Protein AF-A0A518BE91-F1 (afdb_monomer_lite)

Radius of gyration: 22.66 Å; chains: 1; bounding box: 29×84×58 Å

Organism: NCBI:txid2528011

Foldseek 3Di:
DPPPVVVVVVVVVVVVVVVVVVLVVLVVCVVVVNQDDPDLPVLVCLCPQVVDDSSCSSQLVNQLVPDDPLLNVLQCCCRVVVHDPVVCVVVVSDDPVVSVVSNVSNNCSSRSPDPPDPDVVSPPPPPDDDPVVPVVPPPDDPDDDD

Structure (mmCIF, N/CA/C/O backbone):
data_AF-A0A518BE91-F1
#
_entry.id   AF-A0A518BE91-F1
#
loop_
_atom_site.group_PDB
_atom_site.id
_atom_site.type_symbol
_atom_site.label_atom_id
_atom_site.label_alt_id
_atom_site.label_comp_id
_atom_site.label_asym_id
_atom_site.label_entity_id
_atom_site.label_seq_id
_atom_site.pdbx_PDB_ins_code
_atom_site.Cartn_x
_atom_site.Cartn_y
_atom_site.Cartn_z
_atom_site.occupancy
_atom_site.B_iso_or_equiv
_atom_site.auth_seq_id
_atom_site.auth_comp_id
_atom_site.auth_asym_id
_atom_site.auth_atom_id
_atom_site.pdbx_PDB_model_num
ATOM 1 N N . MET A 1 1 ? 5.537 -37.401 8.851 1.00 49.72 1 MET A N 1
ATOM 2 C CA . MET A 1 1 ? 5.517 -35.927 8.801 1.00 49.72 1 MET A CA 1
ATOM 3 C C . MET A 1 1 ? 4.781 -35.541 7.534 1.00 49.72 1 MET A C 1
ATOM 5 O O . MET A 1 1 ? 5.011 -36.227 6.540 1.00 49.72 1 MET A O 1
ATOM 9 N N . PRO A 1 2 ? 3.851 -34.574 7.573 1.00 54.38 2 PRO A N 1
ATOM 10 C CA . PRO A 1 2 ? 3.267 -34.058 6.340 1.00 54.38 2 PRO A CA 1
ATOM 11 C C . PRO A 1 2 ? 4.399 -33.533 5.431 1.00 54.38 2 PRO A C 1
ATOM 13 O O . PRO A 1 2 ? 5.418 -33.084 5.964 1.00 54.38 2 PRO A O 1
ATOM 16 N N . PRO A 1 3 ? 4.283 -33.668 4.099 1.00 65.38 3 PRO A N 1
ATOM 17 C CA . PRO A 1 3 ? 5.283 -33.150 3.168 1.00 65.38 3 PRO A CA 1
ATOM 18 C C . PRO A 1 3 ? 5.553 -31.654 3.408 1.00 65.38 3 PRO A C 1
ATOM 20 O O . PRO A 1 3 ? 4.659 -30.916 3.816 1.00 65.38 3 PRO A O 1
ATOM 23 N N . GLU A 1 4 ? 6.784 -31.195 3.181 1.00 66.88 4 GLU A N 1
ATOM 24 C CA . GLU A 1 4 ? 7.178 -29.799 3.443 1.00 66.88 4 GLU A CA 1
ATOM 25 C C . GLU A 1 4 ? 6.305 -28.781 2.688 1.00 66.88 4 GLU A C 1
ATOM 27 O O . GLU A 1 4 ? 5.964 -27.747 3.257 1.00 66.88 4 GLU A O 1
ATOM 32 N N . GLU A 1 5 ? 5.841 -29.112 1.476 1.00 65.62 5 GLU A N 1
ATOM 33 C CA . GLU A 1 5 ? 4.875 -28.296 0.717 1.00 65.62 5 GLU A CA 1
ATOM 34 C C . GLU A 1 5 ? 3.565 -28.074 1.492 1.00 65.62 5 GLU A C 1
ATOM 36 O O . GLU A 1 5 ? 3.108 -26.944 1.617 1.00 65.62 5 GLU A O 1
ATOM 41 N N . THR A 1 6 ? 3.019 -29.108 2.143 1.00 80.62 6 THR A N 1
ATOM 42 C CA . THR A 1 6 ? 1.812 -28.956 2.980 1.00 80.62 6 THR A CA 1
ATOM 43 C C . THR A 1 6 ? 2.027 -28.111 4.234 1.00 80.62 6 THR A C 1
ATOM 45 O O . THR A 1 6 ? 1.058 -27.584 4.776 1.00 80.62 6 THR A O 1
ATOM 48 N N . LEU A 1 7 ? 3.264 -27.983 4.725 1.00 85.25 7 LEU A N 1
ATOM 49 C CA . LEU A 1 7 ? 3.569 -27.104 5.857 1.00 85.25 7 LEU A CA 1
ATOM 50 C C . LEU A 1 7 ? 3.708 -25.646 5.412 1.00 85.25 7 LEU A C 1
ATOM 52 O O . LEU A 1 7 ? 3.232 -24.764 6.123 1.00 85.25 7 LEU A O 1
ATOM 56 N N . ALA A 1 8 ? 4.323 -25.400 4.251 1.00 87.19 8 ALA A N 1
ATOM 57 C CA . ALA A 1 8 ? 4.431 -24.064 3.672 1.00 87.19 8 ALA A CA 1
ATOM 58 C C . ALA A 1 8 ? 3.047 -23.496 3.331 1.00 87.19 8 ALA A C 1
ATOM 60 O O . ALA A 1 8 ? 2.721 -22.394 3.769 1.00 87.19 8 ALA A O 1
ATOM 61 N N . ASP A 1 9 ? 2.205 -24.277 2.650 1.00 89.12 9 ASP A N 1
ATOM 62 C CA . ASP A 1 9 ? 0.844 -23.864 2.289 1.00 89.12 9 ASP A CA 1
ATOM 63 C C . ASP A 1 9 ? -0.003 -23.559 3.531 1.00 89.12 9 ASP A C 1
ATOM 65 O O . ASP A 1 9 ? -0.645 -22.512 3.615 1.00 89.12 9 ASP A O 1
ATOM 69 N N . TRP A 1 10 ? 0.051 -24.437 4.540 1.00 89.25 10 TRP A N 1
ATOM 70 C CA . TRP A 1 10 ? -0.638 -24.214 5.811 1.00 89.25 10 TRP A CA 1
ATOM 71 C C . TRP A 1 10 ? -0.152 -22.942 6.518 1.00 89.25 10 TRP A C 1
ATOM 73 O O . TRP A 1 10 ? -0.953 -22.208 7.096 1.00 89.25 10 TRP A O 1
ATOM 83 N N . PHE A 1 11 ? 1.155 -22.676 6.493 1.00 90.44 11 PHE A N 1
ATOM 84 C CA . PHE A 1 11 ? 1.736 -21.499 7.130 1.00 90.44 11 PHE A CA 1
ATOM 85 C C . PHE A 1 11 ? 1.327 -20.202 6.420 1.00 90.44 11 PHE A C 1
ATOM 87 O O . PHE A 1 11 ? 0.945 -19.243 7.090 1.00 90.44 11 PHE A O 1
ATOM 94 N N . HIS A 1 12 ? 1.342 -20.186 5.084 1.00 90.00 12 HIS A N 1
ATOM 95 C CA . HIS A 1 12 ? 0.862 -19.053 4.291 1.00 90.00 12 HIS A CA 1
ATOM 96 C C . HIS A 1 12 ? -0.618 -18.761 4.552 1.00 90.00 12 HIS A C 1
ATOM 98 O O . HIS A 1 12 ? -0.970 -17.615 4.814 1.00 90.00 12 HIS A O 1
ATOM 104 N N . GLU A 1 13 ? -1.459 -19.796 4.612 1.00 90.50 13 GLU A N 1
ATOM 105 C CA . GLU A 1 13 ? -2.881 -19.646 4.937 1.00 90.50 13 GLU A CA 1
ATOM 106 C C . GLU A 1 13 ? -3.092 -18.979 6.310 1.00 90.50 13 GLU A C 1
ATOM 108 O O . GLU A 1 13 ? -3.927 -18.086 6.452 1.00 90.50 13 GLU A O 1
ATOM 113 N N . ARG A 1 14 ? -2.303 -19.353 7.330 1.00 91.88 14 ARG A N 1
ATOM 114 C CA . ARG A 1 14 ? -2.391 -18.728 8.664 1.00 91.88 14 ARG A CA 1
ATOM 115 C C . ARG A 1 14 ? -1.932 -17.269 8.667 1.00 91.88 14 ARG A C 1
ATOM 117 O O . ARG A 1 14 ? -2.479 -16.473 9.429 1.00 91.88 14 ARG A O 1
ATOM 124 N N . ILE A 1 15 ? -0.941 -16.911 7.847 1.00 90.19 15 ILE A N 1
ATOM 125 C CA . ILE A 1 15 ? -0.513 -15.513 7.680 1.00 90.19 15 ILE A CA 1
ATOM 126 C C . ILE A 1 15 ? -1.625 -14.695 7.028 1.00 90.19 15 ILE A C 1
ATOM 128 O O . ILE A 1 15 ? -1.908 -13.588 7.489 1.00 90.19 15 ILE A O 1
ATOM 132 N N . ASP A 1 16 ? -2.261 -15.232 5.991 1.00 88.31 16 ASP A N 1
ATOM 133 C CA . ASP A 1 16 ? -3.334 -14.546 5.275 1.00 88.31 16 ASP A CA 1
ATOM 134 C C . ASP A 1 16 ? -4.546 -14.312 6.185 1.00 88.31 16 ASP A C 1
ATOM 136 O O . ASP A 1 16 ? -5.083 -13.203 6.223 1.00 88.31 16 ASP A O 1
ATOM 140 N N . GLU A 1 17 ? -4.929 -15.310 6.989 1.00 90.00 17 GLU A N 1
ATOM 141 C CA . GLU A 1 17 ? -5.983 -15.168 8.002 1.00 90.00 17 GLU A CA 1
ATOM 142 C C . GLU A 1 17 ? -5.644 -14.100 9.045 1.00 90.00 17 GLU A C 1
ATOM 144 O O . GLU A 1 17 ? -6.436 -13.186 9.276 1.00 90.00 17 GLU A O 1
ATOM 149 N N . ALA A 1 18 ? -4.450 -14.169 9.643 1.00 89.00 18 ALA A N 1
ATOM 150 C CA . ALA A 1 18 ? -4.020 -13.197 10.645 1.00 89.00 18 ALA A CA 1
ATOM 151 C C . ALA A 1 18 ? -3.964 -11.771 10.069 1.00 89.00 18 ALA A C 1
ATOM 153 O O . ALA A 1 18 ? -4.352 -10.809 10.733 1.00 89.00 18 ALA A O 1
ATOM 154 N N . THR A 1 19 ? -3.519 -11.637 8.818 1.00 87.62 19 THR A N 1
ATOM 155 C CA . THR A 1 19 ? -3.495 -10.362 8.093 1.00 87.62 19 THR A CA 1
ATOM 156 C C . THR A 1 19 ? -4.912 -9.839 7.875 1.00 87.62 19 THR A C 1
ATOM 158 O O . THR A 1 19 ? -5.189 -8.674 8.158 1.00 87.62 19 THR A O 1
ATOM 161 N N . GLY A 1 20 ? -5.831 -10.699 7.428 1.00 88.38 20 GLY A N 1
ATOM 162 C CA . GLY A 1 20 ? -7.241 -10.359 7.245 1.00 88.38 20 GLY A CA 1
ATOM 163 C C . GLY A 1 20 ? -7.897 -9.844 8.527 1.00 88.38 20 GLY A C 1
ATOM 164 O O . GLY A 1 20 ? -8.573 -8.813 8.501 1.00 88.38 20 GLY A O 1
ATOM 165 N N . ASP A 1 21 ? -7.640 -10.507 9.655 1.00 89.81 21 ASP A N 1
ATOM 166 C CA . ASP A 1 21 ? -8.159 -10.109 10.965 1.00 89.81 21 ASP A CA 1
ATOM 167 C C . ASP A 1 21 ? -7.657 -8.726 11.401 1.00 89.81 21 ASP A C 1
ATOM 169 O O . ASP A 1 21 ? -8.435 -7.919 11.919 1.00 89.81 21 ASP A O 1
ATOM 173 N N . VAL A 1 22 ? -6.371 -8.430 11.188 1.00 87.44 22 VAL A N 1
ATOM 174 C CA . VAL A 1 22 ? -5.787 -7.113 11.497 1.00 87.44 22 VAL A CA 1
ATOM 175 C C . VAL A 1 22 ? -6.416 -6.028 10.625 1.00 87.44 22 VAL A C 1
ATOM 177 O O . VAL A 1 22 ? -6.891 -5.021 11.148 1.00 87.44 22 VAL A O 1
ATOM 180 N N . LEU A 1 23 ? -6.516 -6.259 9.313 1.00 88.12 23 LEU A N 1
ATOM 181 C CA . LEU A 1 23 ? -7.116 -5.297 8.385 1.00 88.12 23 LEU A CA 1
ATOM 182 C C . LEU A 1 23 ? -8.589 -5.013 8.711 1.00 88.12 23 LEU A C 1
ATOM 184 O O . LEU A 1 23 ? -9.050 -3.875 8.589 1.00 88.12 23 LEU A O 1
ATOM 188 N N . LEU A 1 24 ? -9.339 -6.031 9.144 1.00 89.50 24 LEU A N 1
ATOM 189 C CA . LEU A 1 24 ? -10.731 -5.865 9.551 1.00 89.50 24 LEU A CA 1
ATOM 190 C C . LEU A 1 24 ? -10.854 -5.020 10.826 1.00 89.50 24 LEU A C 1
ATOM 192 O O . LEU A 1 24 ? -11.735 -4.157 10.893 1.00 89.50 24 LEU A O 1
ATOM 196 N N . LYS A 1 25 ? -9.973 -5.248 11.809 1.00 88.25 25 LYS A N 1
ATOM 197 C CA . LYS A 1 25 ? -9.913 -4.466 13.051 1.00 88.25 25 LYS A CA 1
ATOM 198 C C . LYS A 1 25 ? -9.569 -3.006 12.778 1.00 88.25 25 LYS A C 1
ATOM 200 O O . LYS A 1 25 ? -10.294 -2.139 13.254 1.00 88.25 25 LYS A O 1
ATOM 205 N N . ASP A 1 26 ? -8.560 -2.732 11.954 1.00 87.31 26 ASP A N 1
ATOM 206 C CA . ASP A 1 26 ? -8.191 -1.364 11.565 1.00 87.31 26 ASP A CA 1
ATOM 207 C C . ASP A 1 26 ? -9.356 -0.653 10.856 1.00 87.31 26 ASP A C 1
ATOM 209 O O . ASP A 1 26 ? -9.722 0.479 11.185 1.00 87.31 26 ASP A O 1
ATOM 213 N N . ALA A 1 27 ? -10.013 -1.337 9.914 1.00 87.62 27 ALA A N 1
ATOM 214 C CA . ALA A 1 27 ? -11.173 -0.786 9.220 1.00 87.62 27 ALA A CA 1
ATOM 215 C C . ALA A 1 27 ? -12.353 -0.513 10.170 1.00 87.62 27 ALA A C 1
ATOM 217 O O . ALA A 1 27 ? -13.125 0.421 9.945 1.00 87.62 27 ALA A O 1
ATOM 218 N N . GLN A 1 28 ? -12.527 -1.329 11.213 1.00 88.50 28 GLN A N 1
ATOM 219 C CA . GLN A 1 28 ? -13.530 -1.097 12.248 1.00 88.50 28 GLN A CA 1
ATOM 220 C C . GLN A 1 28 ? -13.156 0.088 13.143 1.00 88.50 28 GLN A C 1
ATOM 222 O O . GLN A 1 28 ? -13.992 0.972 13.317 1.00 88.50 28 GLN A O 1
ATOM 227 N N . ALA A 1 29 ? -11.914 0.152 13.624 1.00 83.94 29 ALA A N 1
ATOM 228 C CA . ALA A 1 29 ? -11.414 1.243 14.454 1.00 83.94 29 ALA A CA 1
ATOM 229 C C . ALA A 1 29 ? -11.587 2.602 13.761 1.00 83.94 29 ALA A C 1
ATOM 231 O O . ALA A 1 29 ? -12.116 3.546 14.351 1.00 83.94 29 ALA A O 1
ATOM 232 N N . LEU A 1 30 ? -11.261 2.673 12.465 1.00 85.06 30 LEU A N 1
ATOM 233 C CA . LEU A 1 30 ? -11.452 3.886 11.675 1.00 85.06 30 LEU A CA 1
ATOM 234 C C . LEU A 1 30 ? -12.936 4.284 11.560 1.00 85.06 30 LEU A C 1
ATOM 236 O O . LEU A 1 30 ? -13.263 5.468 11.632 1.00 85.06 30 LEU A O 1
ATOM 240 N N . ARG A 1 31 ? -13.854 3.317 11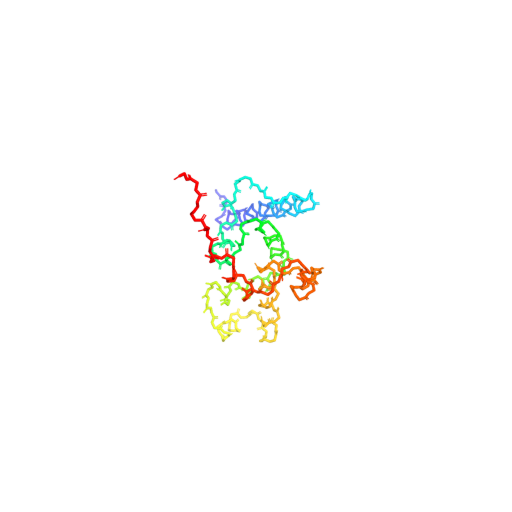.396 1.00 84.94 31 ARG A N 1
ATOM 241 C CA . ARG A 1 31 ? -15.308 3.585 11.359 1.00 84.94 31 ARG A CA 1
ATOM 242 C C . ARG A 1 31 ? -15.851 4.073 12.699 1.00 84.94 31 ARG A C 1
ATOM 244 O O . ARG A 1 31 ? -16.797 4.855 12.712 1.00 84.94 31 ARG A O 1
ATOM 251 N N . GLU A 1 32 ? -15.277 3.602 13.797 1.00 85.62 32 GLU A N 1
ATOM 252 C CA . GLU A 1 32 ? -15.633 4.005 15.161 1.00 85.62 32 GLU A CA 1
ATOM 253 C C . GLU A 1 32 ? -15.033 5.368 15.545 1.00 85.62 32 GLU A C 1
ATOM 255 O O . GLU A 1 32 ? -15.343 5.900 16.609 1.00 85.62 32 GLU A O 1
ATOM 260 N N . GLY A 1 33 ? -14.226 5.968 14.662 1.00 75.75 33 GLY A N 1
ATOM 261 C CA . GLY A 1 33 ? -13.592 7.262 14.897 1.00 75.75 33 GLY A CA 1
ATOM 262 C C . GLY A 1 33 ? -12.438 7.191 15.893 1.00 75.75 33 GLY A C 1
ATOM 263 O O . GLY A 1 33 ? -12.041 8.225 16.428 1.00 75.75 33 GLY A O 1
ATOM 264 N N . LEU A 1 34 ? -11.899 5.995 16.148 1.00 73.88 34 LEU A N 1
ATOM 265 C CA . LEU A 1 34 ? -10.661 5.847 16.901 1.00 73.88 34 LEU A CA 1
ATOM 266 C C . LEU A 1 34 ? -9.540 6.455 16.060 1.00 73.88 34 LEU A C 1
ATOM 268 O O . LEU A 1 34 ? -9.363 6.098 14.897 1.00 73.88 34 LEU A O 1
ATOM 272 N N . THR A 1 35 ? -8.837 7.437 16.617 1.00 58.97 35 THR A N 1
ATOM 273 C CA . THR A 1 35 ? -7.825 8.197 15.875 1.00 58.97 35 THR A CA 1
ATOM 274 C C . THR A 1 35 ? -6.441 7.566 15.969 1.00 58.97 35 THR A C 1
ATOM 276 O O . THR A 1 35 ? -5.632 7.781 15.077 1.00 58.97 35 THR A O 1
ATOM 279 N N . HIS A 1 36 ? -6.163 6.782 17.013 1.00 59.97 36 HIS A N 1
ATOM 280 C CA . HIS A 1 36 ? -4.909 6.054 17.197 1.00 59.97 36 HIS A CA 1
ATOM 281 C C . HIS A 1 36 ? -5.000 5.099 18.395 1.00 59.97 36 HIS A C 1
ATOM 283 O O . HIS A 1 36 ? -5.788 5.329 19.314 1.00 59.97 36 HIS A O 1
ATOM 289 N N . ASP A 1 37 ? -4.186 4.045 18.369 1.00 59.91 37 ASP A N 1
ATOM 290 C CA . ASP A 1 37 ? -3.850 3.254 19.556 1.00 59.91 37 ASP A CA 1
ATOM 291 C C . ASP A 1 37 ? -2.703 3.955 20.316 1.00 59.91 37 ASP A C 1
ATOM 293 O O . ASP A 1 37 ? -1.951 4.729 19.716 1.00 59.91 37 ASP A O 1
ATOM 297 N N . GLU A 1 38 ? -2.551 3.720 21.623 1.00 60.53 38 GLU A N 1
ATOM 298 C CA . GLU A 1 38 ? -1.448 4.321 22.406 1.00 60.53 38 GLU A CA 1
ATOM 299 C C . GLU A 1 38 ? -0.072 3.793 21.954 1.00 60.53 38 GLU A C 1
ATOM 301 O O . GLU A 1 38 ? 0.948 4.471 22.101 1.00 60.53 38 GLU A O 1
ATOM 306 N N . ASP A 1 39 ? -0.053 2.595 21.364 1.00 68.19 39 ASP A N 1
ATOM 307 C CA . ASP A 1 39 ? 1.108 2.002 20.711 1.00 68.19 39 ASP A CA 1
ATOM 308 C C . ASP A 1 39 ? 1.009 2.204 19.192 1.00 68.19 39 ASP A C 1
ATOM 310 O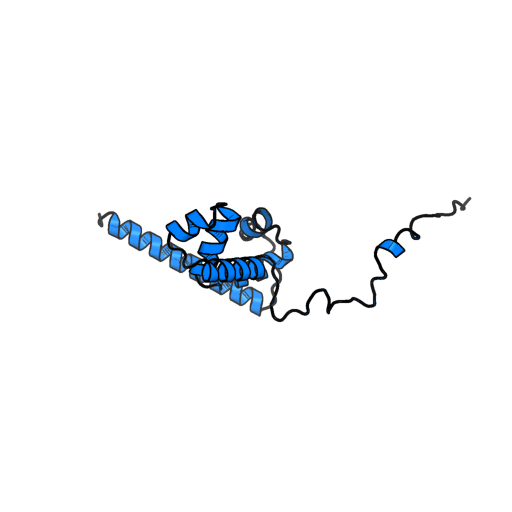 O . ASP A 1 39 ? 0.214 1.561 18.520 1.00 68.19 39 ASP A O 1
ATOM 314 N N . LEU A 1 40 ? 1.809 3.120 18.642 1.00 66.88 40 LEU A N 1
ATOM 315 C CA . LEU A 1 40 ? 1.860 3.418 17.202 1.00 66.88 40 LEU A CA 1
ATOM 316 C C . LEU A 1 40 ? 2.928 2.603 16.459 1.00 66.88 40 LEU A C 1
ATOM 318 O O . LEU A 1 40 ? 3.121 2.792 15.254 1.00 66.88 40 LEU A O 1
ATOM 322 N N . SER A 1 41 ? 3.643 1.715 17.157 1.00 74.12 41 SER A N 1
ATOM 323 C CA . SER A 1 41 ? 4.800 1.008 16.599 1.00 74.12 41 SER A CA 1
ATOM 324 C C . SER A 1 41 ? 4.444 0.104 15.417 1.00 74.12 41 SER A C 1
ATOM 326 O O . SER A 1 41 ? 5.273 -0.103 14.530 1.00 74.12 41 SER A O 1
ATOM 328 N N . HIS A 1 42 ? 3.204 -0.386 15.329 1.00 75.06 42 HIS A N 1
ATOM 329 C CA . HIS A 1 42 ? 2.750 -1.198 14.195 1.00 75.06 42 HIS A CA 1
ATOM 330 C C . HIS A 1 42 ? 2.562 -0.403 12.898 1.00 75.06 42 HIS A C 1
ATOM 332 O O . HIS A 1 42 ? 2.510 -1.011 11.828 1.00 75.06 42 HIS A O 1
ATOM 338 N N . TYR A 1 43 ? 2.539 0.932 12.950 1.00 75.44 43 TYR A N 1
ATOM 339 C CA . TYR A 1 43 ? 2.502 1.788 11.761 1.00 75.44 43 TYR A CA 1
ATOM 340 C C . TYR A 1 43 ? 3.866 2.358 11.352 1.00 75.44 43 TYR A C 1
ATOM 342 O O . TYR A 1 43 ? 3.952 3.140 10.399 1.00 75.44 43 TYR A O 1
ATOM 350 N N . ASP A 1 44 ? 4.945 1.947 12.025 1.00 80.56 44 ASP A N 1
ATOM 351 C CA . ASP A 1 44 ? 6.303 2.458 11.814 1.00 80.56 44 ASP A CA 1
ATOM 352 C C . ASP A 1 44 ? 6.733 2.456 10.348 1.00 80.56 44 ASP A C 1
ATOM 354 O O . ASP A 1 44 ? 7.467 3.347 9.919 1.00 80.56 44 ASP A O 1
ATOM 358 N N . PHE A 1 45 ? 6.282 1.468 9.573 1.00 80.38 45 PHE A N 1
ATOM 359 C CA . PHE A 1 45 ? 6.570 1.408 8.147 1.00 80.38 45 PHE A CA 1
ATOM 360 C C . PHE A 1 45 ? 6.100 2.677 7.425 1.00 80.38 45 PHE A C 1
ATOM 362 O O . PHE A 1 45 ? 6.905 3.324 6.765 1.00 80.38 45 PHE A O 1
ATOM 369 N N . PHE A 1 46 ? 4.838 3.085 7.580 1.00 76.56 46 PHE A N 1
ATOM 370 C CA . PHE A 1 46 ? 4.313 4.271 6.899 1.00 76.56 46 PHE A CA 1
ATOM 371 C C . PHE A 1 46 ? 4.889 5.567 7.467 1.00 76.56 46 PHE A C 1
ATOM 373 O O . PHE A 1 46 ? 5.205 6.484 6.708 1.00 76.56 46 PHE A O 1
ATOM 380 N N . VAL A 1 47 ? 5.101 5.628 8.781 1.00 76.94 47 VAL A N 1
ATOM 381 C CA . VAL A 1 47 ? 5.719 6.796 9.422 1.00 76.94 47 VAL A CA 1
ATOM 382 C C . VAL A 1 47 ? 7.141 7.010 8.898 1.00 76.94 47 VAL A C 1
ATOM 384 O O . VAL A 1 47 ? 7.508 8.123 8.531 1.00 76.94 47 VAL A O 1
ATOM 387 N N . LYS A 1 48 ? 7.945 5.945 8.804 1.00 80.25 48 LYS A N 1
ATOM 388 C CA . LYS A 1 48 ? 9.364 6.039 8.427 1.00 80.25 48 LYS A CA 1
ATOM 389 C C . LYS A 1 48 ? 9.587 6.047 6.918 1.00 80.25 48 LYS A C 1
ATOM 391 O O . LYS A 1 48 ? 10.435 6.793 6.444 1.00 80.25 48 LYS A O 1
ATOM 396 N N . ALA A 1 49 ? 8.866 5.214 6.169 1.00 77.50 49 ALA A N 1
ATOM 397 C CA . ALA A 1 49 ? 9.062 5.065 4.728 1.00 77.50 49 ALA A CA 1
ATOM 398 C C . ALA A 1 49 ? 8.261 6.090 3.917 1.00 77.50 49 ALA A C 1
ATOM 400 O O . ALA A 1 49 ? 8.700 6.502 2.846 1.00 77.50 49 ALA A O 1
ATOM 401 N N . CYS A 1 50 ? 7.099 6.512 4.420 1.00 75.88 50 CYS A N 1
ATOM 402 C CA . CYS A 1 50 ? 6.199 7.423 3.713 1.00 75.88 50 CYS A CA 1
ATOM 403 C C . CYS A 1 50 ? 6.054 8.787 4.402 1.00 75.88 50 CYS A C 1
ATOM 405 O O . CYS A 1 50 ? 5.284 9.614 3.923 1.00 75.88 50 CYS A O 1
ATOM 407 N N . PHE A 1 51 ? 6.797 9.039 5.489 1.00 76.75 51 PHE A N 1
ATOM 408 C CA . PHE A 1 51 ? 6.753 10.289 6.261 1.00 76.75 51 PHE A CA 1
ATOM 409 C C . PHE A 1 51 ? 5.337 10.663 6.723 1.00 76.75 51 PHE A C 1
ATOM 411 O O . PHE A 1 51 ? 4.979 11.839 6.804 1.00 76.75 51 PHE A O 1
ATOM 418 N N . VAL A 1 52 ? 4.518 9.650 7.011 1.00 78.50 52 VAL A N 1
ATOM 419 C CA . VAL A 1 52 ? 3.152 9.844 7.495 1.00 78.50 52 VAL A CA 1
ATOM 420 C C . VAL A 1 52 ? 3.199 10.364 8.926 1.00 78.50 52 VAL A C 1
ATOM 422 O O . VAL A 1 52 ? 3.892 9.816 9.781 1.00 78.50 52 VAL A O 1
ATOM 425 N N . VAL A 1 53 ? 2.442 11.430 9.181 1.00 77.88 53 VAL A N 1
ATOM 426 C CA . VAL A 1 53 ? 2.201 11.951 10.530 1.00 77.88 53 VAL A CA 1
ATOM 427 C C . VAL A 1 53 ? 1.563 10.828 11.363 1.00 77.88 53 VAL A C 1
ATOM 429 O O . VAL A 1 53 ? 0.537 10.304 10.919 1.00 77.88 53 VAL A O 1
ATOM 432 N N . PRO A 1 54 ? 2.142 10.419 12.510 1.00 75.50 54 PRO A N 1
ATOM 433 C CA . PRO A 1 54 ? 1.718 9.222 13.239 1.00 75.50 54 PRO A CA 1
ATOM 434 C C . PRO A 1 54 ? 0.208 9.143 13.505 1.00 75.50 54 PRO A C 1
ATOM 436 O O . PRO A 1 54 ? -0.391 8.082 13.339 1.00 75.50 54 PRO A O 1
ATOM 439 N N . GLU A 1 55 ? -0.424 10.278 13.787 1.00 74.81 55 GLU A N 1
ATOM 440 C CA . GLU A 1 55 ? -1.856 10.454 14.038 1.00 74.81 55 GLU A CA 1
ATOM 441 C C . GLU A 1 55 ? -2.747 10.103 12.831 1.00 74.81 55 GLU A C 1
ATOM 443 O O . GLU A 1 55 ? -3.920 9.779 12.992 1.00 74.81 55 GLU A O 1
ATOM 448 N N . ASN A 1 56 ? -2.202 10.130 11.613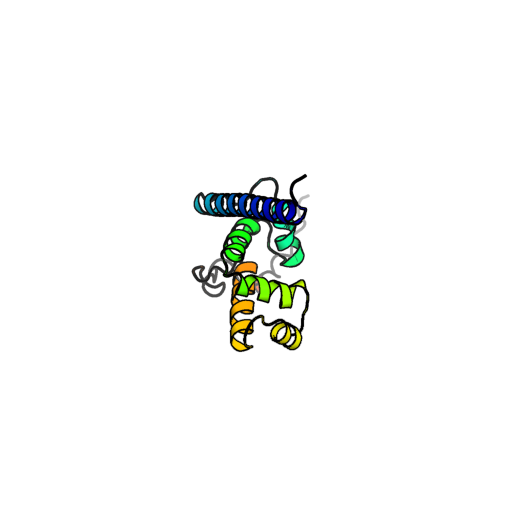 1.00 78.62 56 ASN A N 1
ATOM 449 C CA . ASN A 1 56 ? -2.905 9.749 10.385 1.00 78.62 56 ASN A CA 1
ATOM 450 C C . ASN A 1 56 ? -2.642 8.295 9.974 1.00 78.62 56 ASN A C 1
ATOM 452 O O . ASN A 1 56 ? -3.187 7.827 8.970 1.00 78.62 56 ASN A O 1
ATOM 456 N N . SER A 1 57 ? -1.809 7.567 10.718 1.00 80.69 57 SER A N 1
ATOM 457 C CA . SER A 1 57 ? -1.297 6.270 10.279 1.00 80.69 57 SER A CA 1
ATOM 458 C C . SER A 1 57 ? -2.374 5.206 10.133 1.00 80.69 57 SER A C 1
ATOM 460 O O . SER A 1 57 ? -2.328 4.440 9.172 1.00 80.69 57 SER A O 1
ATOM 462 N N . LEU A 1 58 ? -3.371 5.182 11.023 1.00 83.19 58 LEU A N 1
ATOM 463 C CA . LEU A 1 58 ? -4.512 4.272 10.903 1.00 83.19 58 LEU A CA 1
ATOM 464 C C . LEU A 1 58 ? -5.292 4.546 9.609 1.00 83.19 58 LEU A C 1
ATOM 466 O O . LEU A 1 58 ? -5.576 3.629 8.840 1.00 83.19 58 LEU A O 1
ATOM 470 N N . PHE A 1 59 ? -5.592 5.818 9.331 1.00 84.31 59 PHE A N 1
ATOM 471 C CA . PHE A 1 59 ? -6.304 6.210 8.117 1.00 84.31 59 PHE A CA 1
ATOM 472 C C . PHE A 1 59 ? -5.531 5.807 6.857 1.00 84.31 59 PHE A C 1
ATOM 474 O O . PHE A 1 59 ? -6.086 5.146 5.979 1.00 84.31 59 PHE A O 1
ATOM 481 N N . VAL A 1 60 ? -4.246 6.164 6.788 1.00 86.06 60 VAL A N 1
ATOM 482 C CA . VAL A 1 60 ? -3.377 5.833 5.651 1.00 86.06 60 VAL A CA 1
ATOM 483 C C . VAL A 1 60 ? -3.268 4.323 5.467 1.00 86.06 60 VAL A C 1
ATOM 485 O O . VAL A 1 60 ? -3.426 3.831 4.351 1.00 86.06 60 VAL A O 1
ATOM 488 N N . SER A 1 61 ? -3.074 3.575 6.553 1.00 86.50 61 SER A N 1
ATOM 489 C CA . SER A 1 61 ? -2.947 2.117 6.509 1.00 86.50 61 SER A CA 1
ATOM 490 C C . SER A 1 61 ? -4.217 1.457 5.983 1.00 86.50 61 SER A C 1
ATOM 492 O O . SER A 1 61 ? -4.133 0.588 5.116 1.00 86.50 61 SER A O 1
ATOM 494 N N . VAL A 1 62 ? -5.400 1.889 6.432 1.00 88.31 62 VAL A N 1
ATOM 495 C CA . VAL A 1 62 ? -6.680 1.361 5.931 1.00 88.31 62 VAL A CA 1
ATOM 496 C C . VAL A 1 62 ? -6.876 1.693 4.451 1.00 88.31 62 VAL A C 1
ATOM 498 O O . VAL A 1 62 ? -7.245 0.813 3.672 1.00 88.31 62 VAL A O 1
ATOM 501 N N . GLN A 1 63 ? -6.611 2.936 4.036 1.00 88.31 63 GLN A N 1
ATOM 502 C CA . GLN A 1 63 ? -6.761 3.343 2.634 1.00 88.31 63 GLN A CA 1
ATOM 503 C C . GLN A 1 63 ? -5.798 2.588 1.718 1.00 88.31 63 GLN A C 1
ATOM 505 O O . GLN A 1 63 ? -6.213 2.052 0.690 1.00 88.31 63 GLN A O 1
ATOM 510 N N . PHE A 1 64 ? -4.522 2.518 2.098 1.00 90.75 64 PHE A N 1
ATOM 511 C CA . PHE A 1 64 ? -3.491 1.872 1.301 1.00 90.75 64 PHE A CA 1
ATOM 512 C C . PHE A 1 64 ? -3.724 0.364 1.199 1.00 90.75 64 PHE A C 1
ATOM 514 O O . PHE A 1 64 ? -3.699 -0.183 0.098 1.00 90.75 64 PHE A O 1
ATOM 521 N N . ASN A 1 65 ? -4.016 -0.314 2.314 1.00 89.50 65 ASN A N 1
ATOM 522 C CA . ASN A 1 65 ? -4.285 -1.754 2.298 1.00 89.50 65 ASN A CA 1
ATOM 523 C C . ASN A 1 65 ? -5.598 -2.113 1.589 1.00 89.50 65 ASN A C 1
ATOM 525 O O . ASN A 1 65 ? -5.714 -3.214 1.052 1.00 89.50 65 ASN A O 1
ATOM 529 N N . GLY A 1 66 ? -6.555 -1.183 1.521 1.00 88.75 66 GLY A N 1
ATOM 530 C CA . GLY A 1 66 ? -7.775 -1.327 0.727 1.00 88.75 66 GLY A CA 1
ATOM 531 C C . GLY A 1 66 ? -7.567 -1.225 -0.791 1.00 88.75 66 GLY A C 1
ATOM 532 O O . GLY A 1 66 ? -8.504 -1.482 -1.552 1.00 88.75 66 GLY A O 1
ATOM 533 N N . LEU A 1 67 ? -6.372 -0.854 -1.265 1.00 91.25 67 LEU A N 1
ATOM 534 C CA . LEU A 1 67 ? -6.084 -0.782 -2.695 1.00 91.25 67 LEU A CA 1
ATOM 535 C C . LEU A 1 67 ? -5.974 -2.179 -3.338 1.00 91.25 67 LEU A C 1
ATOM 537 O O . LEU A 1 67 ? -5.482 -3.126 -2.710 1.00 91.25 67 LEU A O 1
ATOM 541 N N . PRO A 1 68 ? -6.335 -2.307 -4.634 1.00 92.38 68 PRO A N 1
ATOM 542 C CA . PRO A 1 68 ? -6.034 -3.502 -5.417 1.00 92.38 68 PRO A CA 1
ATOM 543 C C . PRO A 1 68 ? -4.558 -3.893 -5.300 1.00 92.38 68 PRO A C 1
ATOM 545 O O . PRO A 1 68 ? -3.689 -3.020 -5.245 1.00 92.38 68 PRO A O 1
ATOM 548 N N . LEU A 1 69 ? -4.275 -5.200 -5.289 1.00 91.88 69 LEU A N 1
ATOM 549 C CA . LEU A 1 69 ? -2.912 -5.727 -5.146 1.00 91.88 69 LEU A CA 1
ATOM 550 C C . LEU A 1 69 ? -1.947 -5.089 -6.155 1.00 91.88 69 LEU A C 1
ATOM 552 O O . LEU A 1 69 ? -0.908 -4.578 -5.757 1.00 91.88 69 LEU A O 1
ATOM 556 N N . GLU A 1 70 ? -2.358 -4.988 -7.419 1.00 92.31 70 GLU A N 1
ATOM 557 C CA . GLU A 1 70 ? -1.576 -4.361 -8.493 1.00 92.31 70 GLU A CA 1
ATOM 558 C C . GLU A 1 70 ? -1.178 -2.901 -8.196 1.00 92.31 70 GLU A C 1
ATOM 560 O O . GLU A 1 70 ? -0.101 -2.453 -8.597 1.00 92.31 70 GLU A O 1
ATOM 565 N N . CYS A 1 71 ? -2.010 -2.144 -7.470 1.00 93.62 71 CYS A N 1
ATOM 566 C CA . CYS A 1 71 ? -1.676 -0.783 -7.056 1.00 93.62 71 CYS A CA 1
ATOM 567 C C . CYS A 1 71 ? -0.589 -0.789 -5.979 1.00 93.62 71 CYS A C 1
ATOM 569 O O . CYS A 1 71 ? 0.369 -0.021 -6.069 1.00 93.62 71 CYS A O 1
ATOM 571 N N . ARG A 1 72 ? -0.724 -1.676 -4.985 1.00 93.44 72 ARG A N 1
ATOM 572 C CA . ARG A 1 72 ? 0.241 -1.819 -3.888 1.00 93.44 72 ARG A CA 1
ATOM 573 C C . ARG A 1 72 ? 1.589 -2.312 -4.408 1.00 93.44 72 ARG A C 1
ATOM 575 O O . ARG A 1 72 ? 2.606 -1.704 -4.103 1.00 93.44 72 ARG A O 1
ATOM 582 N N . GLU A 1 73 ? 1.600 -3.332 -5.261 1.00 94.69 73 GLU A N 1
ATOM 583 C CA . GLU A 1 73 ? 2.819 -3.859 -5.892 1.00 94.69 73 GLU A CA 1
ATOM 584 C C . GLU A 1 73 ? 3.531 -2.802 -6.738 1.00 94.69 73 GLU A C 1
ATOM 586 O O . GLU A 1 73 ? 4.747 -2.648 -6.639 1.00 94.69 73 GLU A O 1
ATOM 591 N N . THR A 1 74 ? 2.778 -2.016 -7.518 1.00 95.44 74 THR A N 1
ATOM 592 C CA . THR A 1 74 ? 3.348 -0.894 -8.280 1.00 95.44 74 THR A CA 1
ATOM 593 C C . THR A 1 74 ? 3.987 0.139 -7.351 1.00 95.44 74 THR A C 1
ATOM 595 O O . THR A 1 74 ? 5.088 0.616 -7.625 1.00 95.44 74 THR A O 1
ATOM 598 N N . PHE A 1 75 ? 3.318 0.481 -6.246 1.00 94.00 75 PHE A N 1
ATOM 599 C CA . PHE A 1 75 ? 3.847 1.425 -5.266 1.00 94.00 75 PHE A CA 1
ATOM 600 C C . PHE A 1 75 ? 5.152 0.921 -4.639 1.00 94.00 75 PHE A C 1
ATOM 602 O O . PHE A 1 75 ? 6.146 1.645 -4.638 1.00 94.00 75 PHE A O 1
ATOM 609 N N . PHE A 1 76 ? 5.172 -0.325 -4.157 1.00 93.44 76 PHE A N 1
ATOM 610 C CA . PHE A 1 76 ? 6.370 -0.920 -3.565 1.00 93.44 76 PHE A CA 1
ATOM 611 C C . PHE A 1 76 ? 7.522 -0.974 -4.566 1.00 93.44 76 PHE A C 1
ATOM 613 O O . PHE A 1 76 ? 8.613 -0.498 -4.259 1.00 93.44 76 PHE A O 1
ATOM 620 N N . ALA A 1 77 ? 7.272 -1.461 -5.782 1.00 94.88 77 ALA A N 1
ATOM 621 C CA . ALA A 1 77 ? 8.298 -1.569 -6.811 1.00 94.88 77 ALA A CA 1
ATOM 622 C C . ALA A 1 77 ? 8.942 -0.211 -7.138 1.00 94.88 77 ALA A C 1
ATOM 624 O O . ALA A 1 77 ? 10.164 -0.118 -7.226 1.00 94.88 77 ALA A O 1
ATOM 625 N N . LEU A 1 78 ? 8.142 0.846 -7.307 1.00 93.62 78 LEU A N 1
ATOM 626 C CA . LEU A 1 78 ? 8.647 2.142 -7.766 1.00 93.62 78 LEU A CA 1
ATOM 627 C C . LEU A 1 78 ? 9.198 3.020 -6.634 1.00 93.62 78 LEU A C 1
ATOM 629 O O . LEU A 1 78 ? 10.217 3.682 -6.823 1.00 93.62 78 LEU A O 1
ATOM 633 N N . PHE A 1 79 ? 8.544 3.048 -5.470 1.00 90.38 79 PHE A N 1
ATOM 634 C CA . PHE A 1 79 ? 8.859 4.018 -4.413 1.00 90.38 79 PHE A CA 1
ATOM 635 C C . PHE A 1 79 ? 9.651 3.439 -3.245 1.00 90.38 79 PHE A C 1
ATOM 637 O O . PHE A 1 79 ? 10.359 4.193 -2.583 1.00 90.38 79 PHE A O 1
ATOM 644 N N . ILE A 1 80 ? 9.559 2.130 -3.003 1.00 89.12 80 ILE A N 1
ATOM 645 C CA . ILE A 1 80 ? 10.252 1.469 -1.888 1.00 89.12 80 ILE A CA 1
ATOM 646 C C . ILE A 1 80 ? 11.475 0.704 -2.393 1.00 89.12 80 ILE A C 1
ATOM 648 O O . ILE A 1 80 ? 12.567 0.837 -1.853 1.00 89.12 80 ILE A O 1
ATOM 652 N N . GLU A 1 81 ? 11.311 -0.070 -3.463 1.00 91.69 81 GLU A N 1
ATOM 653 C CA . GLU A 1 81 ? 12.394 -0.846 -4.077 1.00 91.69 81 GLU A CA 1
ATOM 654 C C . GLU A 1 81 ? 13.198 -0.040 -5.106 1.00 91.69 81 GLU A C 1
ATOM 656 O O . GLU A 1 81 ? 14.208 -0.523 -5.613 1.00 91.69 81 GLU A O 1
ATOM 661 N N . HIS A 1 82 ? 12.760 1.186 -5.417 1.00 92.19 82 HIS A N 1
ATOM 662 C CA . HIS A 1 82 ? 13.400 2.100 -6.367 1.00 92.19 82 HIS A CA 1
ATOM 663 C C . HIS A 1 82 ? 13.638 1.501 -7.764 1.00 92.19 82 HIS A C 1
ATOM 665 O O . HIS A 1 82 ? 14.580 1.893 -8.460 1.00 92.19 82 HIS A O 1
ATOM 671 N N . ARG A 1 83 ? 12.783 0.567 -8.202 1.00 95.06 83 ARG A N 1
ATOM 672 C CA . ARG A 1 83 ? 12.849 0.025 -9.561 1.00 95.06 83 ARG A CA 1
ATOM 673 C C . ARG A 1 83 ? 12.534 1.115 -10.573 1.00 95.06 83 ARG A C 1
ATOM 675 O O . ARG A 1 83 ? 11.641 1.944 -10.391 1.00 95.06 83 ARG A O 1
ATOM 682 N N . THR A 1 84 ? 13.234 1.071 -11.695 1.00 94.69 84 THR A N 1
ATOM 683 C CA . THR A 1 84 ? 12.911 1.892 -12.859 1.00 94.69 84 THR A CA 1
ATOM 684 C C . THR A 1 84 ? 11.594 1.438 -13.494 1.00 94.69 84 THR A C 1
ATOM 686 O O . THR A 1 84 ? 11.172 0.287 -13.364 1.00 94.69 84 THR A O 1
ATOM 689 N N . ILE A 1 85 ? 10.960 2.325 -14.269 1.00 93.44 85 ILE A N 1
ATOM 690 C CA . ILE A 1 85 ? 9.756 1.979 -15.044 1.00 93.44 85 ILE A CA 1
ATOM 691 C C . ILE A 1 85 ? 10.034 0.784 -15.971 1.00 93.44 85 ILE A C 1
ATOM 693 O O . ILE A 1 85 ? 9.202 -0.109 -16.087 1.00 93.44 85 ILE A O 1
ATOM 697 N N . ALA A 1 86 ? 11.218 0.724 -16.589 1.00 95.19 86 ALA A N 1
ATOM 698 C CA . ALA A 1 86 ? 11.597 -0.380 -17.468 1.00 95.19 86 ALA A CA 1
ATOM 699 C C . ALA A 1 86 ? 11.639 -1.732 -16.731 1.00 95.19 86 ALA A C 1
ATOM 701 O O . ALA A 1 86 ? 11.145 -2.730 -17.254 1.00 95.19 86 ALA A O 1
ATOM 702 N N . GLU A 1 87 ? 12.173 -1.766 -15.509 1.00 95.94 87 GLU A N 1
ATOM 703 C CA . GLU A 1 87 ? 12.202 -2.974 -14.673 1.00 95.94 87 GLU A CA 1
ATOM 704 C C . GLU A 1 87 ? 10.802 -3.377 -14.197 1.00 95.94 87 GLU A C 1
ATOM 706 O O . GLU A 1 87 ? 10.476 -4.563 -14.190 1.00 95.94 87 GLU A O 1
ATOM 711 N N . ALA A 1 88 ? 9.948 -2.408 -13.856 1.00 93.25 88 ALA A N 1
ATOM 712 C CA . ALA A 1 88 ? 8.554 -2.659 -13.491 1.00 93.25 88 ALA A CA 1
ATOM 713 C C . ALA A 1 88 ? 7.748 -3.260 -14.660 1.00 93.25 88 ALA A C 1
ATOM 715 O O . ALA A 1 88 ? 6.995 -4.218 -14.473 1.00 93.25 88 ALA A O 1
ATOM 716 N N . LEU A 1 89 ? 7.955 -2.746 -15.878 1.00 93.19 89 LEU A N 1
ATOM 717 C CA . LEU A 1 89 ? 7.365 -3.296 -17.102 1.00 93.19 89 LEU A CA 1
ATOM 718 C C . LEU A 1 89 ? 7.862 -4.723 -17.370 1.00 93.19 89 LEU A C 1
ATOM 720 O O . LEU A 1 89 ? 7.061 -5.607 -17.670 1.00 93.19 89 LEU A O 1
ATOM 724 N N . ALA A 1 90 ? 9.169 -4.964 -17.226 1.00 94.44 90 ALA A N 1
ATOM 725 C CA . ALA A 1 90 ? 9.768 -6.285 -17.418 1.00 94.44 90 ALA A CA 1
ATOM 726 C C . ALA A 1 90 ? 9.284 -7.315 -16.382 1.00 94.44 90 ALA A C 1
ATOM 728 O O . ALA A 1 90 ? 9.144 -8.492 -16.710 1.00 94.44 90 ALA A O 1
ATOM 729 N N . ALA A 1 91 ? 8.979 -6.874 -15.159 1.00 92.06 91 ALA A N 1
ATOM 730 C CA . ALA A 1 91 ? 8.388 -7.695 -14.103 1.00 92.06 91 ALA A CA 1
ATOM 731 C C . ALA A 1 91 ? 6.893 -8.005 -14.318 1.00 92.06 91 ALA A C 1
ATOM 733 O O . ALA A 1 91 ? 6.312 -8.759 -13.543 1.00 92.06 91 ALA A O 1
ATOM 734 N N . GLY A 1 92 ? 6.260 -7.449 -15.358 1.00 92.50 92 GLY A N 1
ATOM 735 C CA . GLY A 1 92 ? 4.869 -7.747 -15.694 1.00 92.50 92 GLY A CA 1
ATOM 736 C C . GLY A 1 92 ? 3.834 -7.013 -14.838 1.00 92.50 92 GLY A C 1
ATOM 737 O O . GLY A 1 92 ? 2.675 -7.417 -14.830 1.00 92.50 92 GLY A O 1
ATOM 738 N N . LEU A 1 93 ? 4.206 -5.906 -14.182 1.00 90.62 93 LEU A N 1
ATOM 739 C CA . LEU A 1 93 ? 3.297 -5.095 -13.351 1.00 90.62 93 LEU A CA 1
ATOM 740 C C . LEU A 1 93 ? 2.214 -4.336 -14.156 1.00 90.62 93 LEU A C 1
ATOM 742 O O . LEU A 1 93 ? 1.376 -3.629 -13.596 1.00 90.62 93 LEU A O 1
ATOM 746 N N . GLY A 1 94 ? 2.202 -4.495 -15.481 1.00 91.25 94 GLY A N 1
ATOM 747 C CA . GLY A 1 94 ? 1.210 -3.935 -16.395 1.00 91.25 94 GLY A CA 1
ATOM 748 C C . GLY A 1 94 ? 1.797 -2.898 -17.355 1.00 91.25 94 GLY A C 1
ATOM 749 O O . GLY A 1 94 ? 2.976 -2.573 -17.268 1.00 91.25 94 GLY A O 1
ATOM 750 N N . PRO A 1 95 ? 0.999 -2.390 -18.310 1.00 93.69 95 PRO A N 1
ATOM 751 C CA . PRO A 1 95 ? 1.447 -1.363 -19.250 1.00 93.69 95 PRO A CA 1
ATOM 752 C C . PRO A 1 95 ? 1.716 -0.028 -18.540 1.00 93.69 95 PRO A C 1
ATOM 754 O O . PRO A 1 95 ? 1.142 0.246 -17.486 1.00 93.69 95 PRO A O 1
ATOM 757 N N . GLU A 1 96 ? 2.531 0.835 -19.150 1.00 93.56 96 GLU A N 1
ATOM 758 C CA . GLU A 1 96 ? 2.998 2.089 -18.536 1.00 93.56 96 GLU A CA 1
ATOM 759 C C . GLU A 1 96 ? 1.858 2.987 -18.027 1.00 93.56 96 GLU A C 1
ATOM 761 O O . GLU A 1 96 ? 1.917 3.483 -16.903 1.00 93.56 96 GLU A O 1
ATOM 766 N N . ASP A 1 97 ? 0.782 3.149 -18.802 1.00 93.12 97 ASP A N 1
ATOM 767 C CA . ASP A 1 97 ? -0.369 3.956 -18.379 1.00 93.12 97 ASP A CA 1
ATOM 768 C C . ASP A 1 97 ? -1.028 3.406 -17.107 1.00 93.12 97 ASP A C 1
ATOM 770 O O . ASP A 1 97 ? -1.456 4.174 -16.243 1.00 93.12 97 ASP A O 1
ATOM 774 N N . ARG A 1 98 ? -1.069 2.074 -16.956 1.00 92.81 98 ARG A N 1
ATOM 775 C CA . ARG A 1 98 ? -1.582 1.429 -15.743 1.00 92.81 98 ARG A CA 1
ATOM 776 C C . ARG A 1 98 ? -0.615 1.617 -14.582 1.00 92.81 98 ARG A C 1
ATOM 778 O O . ARG A 1 98 ? -1.074 1.946 -13.495 1.00 92.81 98 ARG A O 1
ATOM 785 N N . LEU A 1 99 ? 0.693 1.474 -14.808 1.00 93.44 99 LEU A N 1
ATOM 786 C CA . LEU A 1 99 ? 1.703 1.751 -13.783 1.00 93.44 99 LEU A CA 1
ATOM 787 C C . LEU A 1 99 ? 1.566 3.176 -13.253 1.00 93.44 99 LEU A C 1
ATOM 789 O O . LEU A 1 99 ? 1.553 3.377 -12.045 1.00 93.44 99 LEU A O 1
ATOM 793 N N . ARG A 1 100 ? 1.381 4.161 -14.136 1.00 92.81 100 ARG A N 1
ATOM 794 C CA . ARG A 1 100 ? 1.184 5.559 -13.740 1.00 92.81 100 ARG A CA 1
ATOM 795 C C . ARG A 1 100 ? -0.063 5.737 -12.873 1.00 92.81 100 ARG A C 1
ATOM 797 O O . ARG A 1 100 ? 0.011 6.372 -11.826 1.00 92.81 100 ARG A O 1
ATOM 804 N N . GLN A 1 101 ? -1.195 5.163 -13.283 1.00 94.06 101 GLN A N 1
ATOM 805 C CA . GLN A 1 101 ? -2.446 5.240 -12.516 1.00 94.06 101 GLN A CA 1
ATOM 806 C C . GLN A 1 101 ? -2.331 4.537 -11.159 1.00 94.06 101 GLN A C 1
ATOM 808 O O . GLN A 1 101 ? -2.771 5.070 -10.143 1.00 94.06 101 GLN A O 1
ATOM 813 N N . ASN A 1 102 ? -1.715 3.358 -11.130 1.00 94.06 102 ASN A N 1
ATOM 814 C CA . ASN A 1 102 ? -1.500 2.575 -9.920 1.00 94.06 102 ASN A CA 1
ATOM 815 C C . ASN A 1 102 ? -0.549 3.278 -8.947 1.00 94.06 102 ASN A C 1
ATOM 817 O O . ASN A 1 102 ? -0.857 3.370 -7.761 1.00 94.06 102 ASN A O 1
ATOM 821 N N . ALA A 1 103 ? 0.556 3.824 -9.458 1.00 92.12 103 ALA A N 1
ATOM 822 C CA . ALA A 1 103 ? 1.504 4.622 -8.692 1.00 92.12 103 ALA A CA 1
ATOM 823 C C . ALA A 1 103 ? 0.826 5.849 -8.075 1.00 92.12 103 ALA A C 1
ATOM 825 O O . ALA A 1 103 ? 0.980 6.085 -6.880 1.00 92.12 103 ALA A O 1
ATOM 826 N N . GLN A 1 104 ? 0.026 6.583 -8.859 1.00 91.38 104 GLN A N 1
ATOM 827 C CA . GLN A 1 104 ? -0.722 7.739 -8.364 1.00 91.38 104 GLN A CA 1
ATOM 828 C C . GLN A 1 104 ? -1.684 7.344 -7.239 1.00 91.38 104 GLN A C 1
ATOM 830 O O . GLN A 1 104 ? -1.658 7.953 -6.178 1.00 91.38 104 GLN A O 1
ATOM 835 N N . ARG A 1 105 ? -2.481 6.284 -7.425 1.00 90.75 105 ARG A N 1
ATOM 836 C CA . ARG A 1 105 ? -3.414 5.802 -6.392 1.00 90.75 105 ARG A CA 1
ATOM 837 C C . ARG A 1 105 ? -2.699 5.362 -5.114 1.00 90.75 105 ARG A C 1
ATOM 839 O O . ARG A 1 105 ? -3.206 5.610 -4.025 1.00 90.75 105 ARG A O 1
ATOM 846 N N . GLY A 1 106 ? -1.545 4.707 -5.250 1.00 90.38 106 GLY A N 1
ATOM 847 C CA . GLY A 1 106 ? -0.700 4.322 -4.121 1.00 90.38 106 GLY A CA 1
ATOM 848 C C . GLY A 1 106 ? -0.180 5.537 -3.355 1.00 90.38 106 GLY A C 1
ATOM 849 O O . GLY A 1 106 ? -0.293 5.574 -2.134 1.00 90.38 106 GLY A O 1
ATOM 850 N N . LEU A 1 107 ? 0.322 6.548 -4.073 1.00 88.56 107 LEU A N 1
ATOM 851 C CA . LEU A 1 107 ? 0.769 7.813 -3.488 1.00 88.56 107 LEU A CA 1
ATOM 852 C C . LEU A 1 107 ? -0.371 8.568 -2.802 1.00 88.56 107 LEU A C 1
ATOM 854 O O . LEU A 1 107 ? -0.186 9.020 -1.680 1.00 88.56 107 LEU A O 1
ATOM 858 N N . ASP A 1 108 ? -1.543 8.676 -3.430 1.00 87.25 108 ASP A N 1
ATOM 859 C CA . ASP A 1 108 ? -2.697 9.375 -2.851 1.00 87.25 108 ASP A CA 1
ATOM 860 C C . ASP A 1 108 ? -3.140 8.719 -1.536 1.00 87.25 108 ASP A C 1
ATOM 862 O O . ASP A 1 108 ? -3.382 9.407 -0.541 1.00 87.25 108 ASP A O 1
ATOM 866 N N . ALA A 1 109 ? -3.184 7.381 -1.507 1.00 86.81 109 ALA A N 1
ATOM 867 C CA . ALA A 1 109 ? -3.500 6.628 -0.299 1.00 86.81 109 ALA A CA 1
ATOM 868 C C . ALA A 1 109 ? -2.423 6.798 0.784 1.00 86.81 109 ALA A C 1
ATOM 870 O O . ALA A 1 109 ? -2.762 7.054 1.938 1.00 86.81 109 ALA A O 1
ATOM 871 N N . ALA A 1 110 ? -1.139 6.711 0.413 1.00 82.44 110 ALA A N 1
ATOM 872 C CA . ALA A 1 110 ? -0.007 6.886 1.326 1.00 82.44 110 ALA A CA 1
ATOM 873 C C . ALA A 1 110 ? 0.102 8.319 1.876 1.00 82.44 110 ALA A C 1
ATOM 875 O O . ALA A 1 110 ? 0.502 8.516 3.018 1.00 82.44 110 ALA A O 1
ATOM 876 N N . ALA A 1 111 ? -0.294 9.321 1.092 1.00 77.81 111 ALA A N 1
ATOM 877 C CA . ALA A 1 111 ? -0.328 10.721 1.498 1.00 77.81 111 ALA A CA 1
ATOM 878 C C . ALA A 1 111 ? -1.537 11.062 2.386 1.00 77.81 111 ALA A C 1
ATOM 880 O O . ALA A 1 111 ? -1.670 12.201 2.832 1.00 77.81 111 ALA A O 1
ATOM 881 N N . GLY A 1 112 ? -2.450 10.112 2.615 1.00 69.12 112 GLY A N 1
ATOM 882 C CA . GLY A 1 112 ? -3.683 10.362 3.356 1.00 69.12 112 GLY A CA 1
ATOM 883 C C . GLY A 1 112 ? -4.620 11.346 2.648 1.00 69.12 112 GLY A C 1
ATOM 884 O O . GLY A 1 112 ? -5.506 11.918 3.284 1.00 69.12 112 GLY A O 1
ATOM 885 N N . ILE A 1 113 ? -4.451 11.551 1.337 1.00 65.38 113 ILE A N 1
ATOM 886 C CA . ILE A 1 113 ? -5.324 12.416 0.548 1.00 65.38 113 ILE A CA 1
ATOM 887 C C . ILE A 1 113 ? -6.626 11.653 0.337 1.00 65.38 113 ILE A C 1
ATOM 889 O O . ILE A 1 113 ? -6.749 10.795 -0.536 1.00 65.38 113 ILE A O 1
ATOM 893 N N . ASN A 1 114 ? -7.629 11.959 1.155 1.00 54.25 114 ASN A N 1
ATOM 894 C CA . ASN A 1 114 ? -8.979 11.497 0.889 1.00 54.25 114 ASN A CA 1
ATOM 895 C C . ASN A 1 114 ? -9.486 12.223 -0.374 1.00 54.25 114 ASN A C 1
ATOM 897 O O . ASN A 1 114 ? -9.600 13.447 -0.343 1.00 54.25 114 ASN A O 1
ATOM 901 N N . PRO A 1 115 ? -9.869 11.527 -1.459 1.00 48.59 115 PRO A N 1
ATOM 902 C CA . PRO A 1 115 ? -10.442 12.176 -2.642 1.00 48.59 115 PRO A CA 1
ATOM 903 C C . PRO A 1 115 ? -11.787 12.877 -2.364 1.00 48.59 115 PRO A C 1
ATOM 905 O O . PRO A 1 115 ? -12.317 13.558 -3.238 1.00 48.59 115 PRO A O 1
ATOM 908 N N . ARG A 1 116 ? -12.363 12.699 -1.164 1.00 44.47 116 ARG A N 1
ATOM 909 C CA . ARG A 1 116 ? -13.531 13.430 -0.648 1.00 44.47 116 ARG A CA 1
ATOM 910 C C . ARG A 1 116 ? -13.195 14.479 0.419 1.00 44.47 116 ARG A C 1
ATOM 912 O O . ARG A 1 116 ? -14.118 15.134 0.894 1.00 44.47 116 ARG A O 1
ATOM 919 N N . ALA A 1 117 ? -11.937 14.611 0.843 1.00 44.84 117 ALA A N 1
ATOM 920 C CA . ALA A 1 117 ? -11.546 15.729 1.696 1.00 44.84 117 ALA A CA 1
ATOM 921 C C . ALA A 1 117 ? -11.444 16.997 0.840 1.00 44.84 117 ALA A C 1
ATOM 923 O O . ALA A 1 117 ? -10.970 16.913 -0.298 1.00 44.84 117 ALA A O 1
ATOM 924 N N . PRO A 1 118 ? -11.879 18.158 1.361 1.00 40.81 118 PRO A N 1
ATOM 925 C CA . PRO A 1 118 ? -11.648 19.419 0.680 1.00 40.81 118 PRO A CA 1
ATOM 926 C C . PRO A 1 118 ? -10.145 19.584 0.445 1.00 40.81 118 PRO A C 1
ATOM 928 O O . PRO A 1 118 ? -9.321 19.283 1.313 1.00 40.81 118 PRO A O 1
ATOM 931 N N . SER A 1 119 ? -9.778 20.019 -0.755 1.00 43.19 119 SER A N 1
ATOM 932 C CA . SER A 1 119 ? -8.390 20.311 -1.088 1.00 43.19 119 SER A CA 1
ATOM 933 C C . SER A 1 119 ? -7.843 21.371 -0.127 1.00 43.19 119 SER A C 1
ATOM 935 O O . SER A 1 119 ? -8.576 22.238 0.336 1.00 43.19 119 SER A O 1
ATOM 937 N N . TRP A 1 120 ? -6.538 21.378 0.137 1.00 42.59 120 TRP A N 1
ATOM 938 C CA . TRP A 1 120 ? -5.898 22.446 0.923 1.00 42.59 120 TRP A CA 1
ATOM 939 C C . TRP A 1 120 ? -6.151 23.857 0.348 1.00 42.59 120 TRP A C 1
ATOM 941 O O . TRP A 1 120 ? -6.016 24.844 1.058 1.00 42.59 120 TRP A O 1
ATOM 951 N N . ARG A 1 121 ? -6.540 23.960 -0.934 1.00 42.62 121 ARG A N 1
ATOM 952 C CA . ARG A 1 121 ? -7.003 25.208 -1.566 1.00 42.62 121 ARG A CA 1
ATOM 953 C C . ARG A 1 121 ? -8.417 25.615 -1.147 1.00 42.62 121 ARG A C 1
ATOM 955 O O . ARG A 1 121 ? -8.741 26.792 -1.213 1.00 42.62 121 ARG A O 1
ATOM 962 N N . GLU A 1 122 ? -9.251 24.655 -0.769 1.00 44.16 122 GLU A N 1
ATOM 963 C CA . GLU A 1 122 ? -10.600 24.860 -0.233 1.00 44.16 122 GLU A CA 1
ATOM 964 C C . GLU A 1 122 ? -10.577 25.078 1.287 1.00 44.16 122 GLU A C 1
ATOM 966 O O . GLU A 1 122 ? -11.462 25.742 1.812 1.00 44.16 122 GLU A O 1
ATOM 971 N N . VAL A 1 123 ? -9.532 24.606 1.979 1.00 47.53 123 VAL A N 1
ATOM 972 C CA . VAL A 1 123 ? -9.204 24.968 3.372 1.00 47.53 123 VAL A CA 1
ATOM 973 C C . VAL A 1 123 ? -8.370 26.259 3.403 1.00 47.53 123 VAL A C 1
ATOM 975 O O . VAL A 1 123 ? -7.362 26.357 4.101 1.00 47.53 123 VAL A O 1
ATOM 978 N N . ALA A 1 124 ? -8.764 27.257 2.605 1.00 43.50 124 ALA A N 1
ATOM 979 C CA . ALA A 1 124 ? -8.320 28.626 2.825 1.00 43.50 124 ALA A CA 1
ATOM 980 C C . ALA A 1 124 ? -8.950 29.079 4.145 1.00 43.50 124 ALA A C 1
ATOM 982 O O . ALA A 1 124 ? -10.087 29.537 4.194 1.00 43.50 124 ALA A O 1
ATOM 983 N N . ASP A 1 125 ? -8.224 28.815 5.224 1.00 46.22 125 ASP A N 1
ATOM 984 C CA . ASP A 1 125 ? -8.568 29.230 6.565 1.00 46.22 125 ASP A CA 1
ATOM 985 C C . ASP A 1 125 ? -8.548 30.764 6.589 1.00 46.22 125 ASP A C 1
ATOM 987 O O . ASP A 1 125 ? -7.482 31.382 6.556 1.00 46.22 125 ASP A O 1
ATOM 991 N N . ASP A 1 126 ? -9.732 31.382 6.639 1.00 49.31 126 ASP A N 1
ATOM 992 C CA . ASP A 1 126 ? -9.930 32.832 6.814 1.00 49.31 126 ASP A CA 1
ATOM 993 C C . ASP A 1 126 ? -9.285 33.364 8.122 1.00 49.31 126 ASP A C 1
ATOM 995 O O . ASP A 1 126 ? -9.328 34.561 8.411 1.00 49.31 126 ASP A O 1
ATOM 999 N N . THR A 1 127 ? -8.672 32.487 8.924 1.00 51.12 127 THR A N 1
ATOM 1000 C CA . THR A 1 127 ? -7.992 32.781 10.188 1.00 51.12 127 THR A CA 1
ATOM 1001 C C . THR A 1 127 ? -6.465 32.818 10.127 1.00 51.12 127 THR A C 1
ATOM 1003 O O . THR A 1 127 ? -5.860 33.311 11.080 1.00 51.12 127 THR A O 1
ATOM 1006 N N . ILE A 1 128 ? -5.816 32.381 9.041 1.00 50.75 128 ILE A N 1
ATOM 1007 C CA . ILE A 1 128 ? -4.348 32.442 8.927 1.00 50.75 128 ILE A CA 1
ATOM 1008 C C . ILE A 1 128 ? -3.975 33.473 7.866 1.00 50.75 128 ILE A C 1
ATOM 1010 O O . ILE A 1 128 ? -3.945 33.203 6.665 1.00 50.75 128 ILE A O 1
ATOM 1014 N N . GLY A 1 129 ? -3.672 34.685 8.336 1.00 53.22 129 GLY A N 1
ATOM 1015 C CA . GLY A 1 129 ? -3.025 35.702 7.515 1.00 53.22 129 GLY A CA 1
ATOM 1016 C C . GLY A 1 129 ? -1.753 35.148 6.853 1.00 53.22 129 GLY A C 1
ATOM 1017 O O . GLY A 1 129 ? -1.149 34.198 7.358 1.00 53.22 129 GLY A O 1
ATOM 1018 N N . PRO A 1 130 ? -1.346 35.708 5.705 1.00 50.22 130 PRO A N 1
ATOM 1019 C CA . PRO A 1 130 ? -0.233 35.180 4.928 1.00 50.22 130 PRO A CA 1
ATOM 1020 C C . PRO A 1 130 ? 1.032 35.017 5.780 1.00 50.22 130 PRO A C 1
ATOM 1022 O O . PRO A 1 130 ? 1.323 35.853 6.628 1.00 50.22 130 PRO A O 1
ATOM 1025 N N . TRP A 1 131 ? 1.808 33.960 5.530 1.00 49.53 131 TRP A N 1
ATOM 1026 C CA . TRP A 1 131 ? 3.004 33.609 6.314 1.00 49.53 131 TRP A CA 1
ATOM 1027 C C . TRP A 1 131 ? 4.054 34.734 6.402 1.00 49.53 131 TRP A C 1
ATOM 1029 O O . TRP A 1 131 ? 4.811 34.785 7.361 1.00 49.53 131 TRP A O 1
ATOM 1039 N N . TRP A 1 132 ? 4.071 35.663 5.441 1.00 57.28 132 TRP A N 1
ATOM 1040 C CA . TRP A 1 132 ? 4.935 36.850 5.449 1.00 57.28 132 TRP A CA 1
ATOM 1041 C C . TRP A 1 132 ? 4.437 37.986 6.360 1.00 57.28 132 TRP A C 1
ATOM 1043 O O . TRP A 1 132 ? 5.146 38.964 6.553 1.00 57.28 132 TRP A O 1
ATOM 1053 N N . ALA A 1 133 ? 3.224 37.888 6.909 1.00 56.19 133 ALA A N 1
ATOM 1054 C CA . ALA A 1 133 ? 2.665 38.830 7.880 1.00 56.19 133 ALA A CA 1
ATOM 1055 C C . ALA A 1 133 ? 2.936 38.412 9.341 1.00 56.19 133 ALA A C 1
ATOM 1057 O O . ALA A 1 133 ? 2.429 39.046 1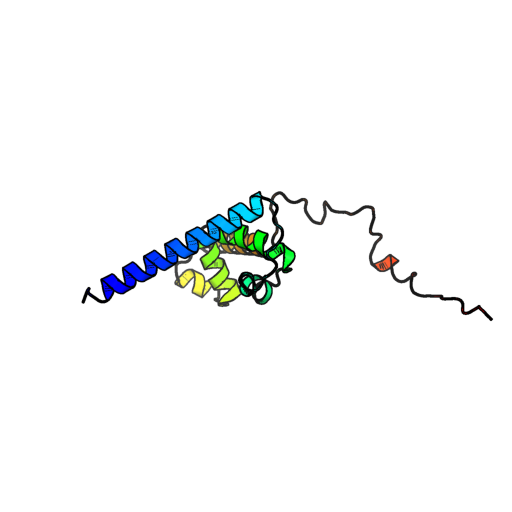0.262 1.00 56.19 133 ALA A O 1
ATOM 1058 N N . GLN A 1 134 ? 3.701 37.336 9.565 1.00 53.97 134 GLN A N 1
ATOM 1059 C CA . GLN A 1 134 ? 4.040 36.829 10.902 1.00 53.97 134 GLN A CA 1
ATOM 1060 C C . GLN A 1 134 ? 5.378 37.372 11.443 1.00 53.97 134 GLN A C 1
ATOM 1062 O O . GLN A 1 134 ? 5.659 37.188 12.626 1.00 53.97 134 GLN A O 1
ATOM 1067 N N . ASP A 1 135 ? 6.166 38.082 10.624 1.00 48.59 135 ASP A N 1
ATOM 1068 C CA . ASP A 1 135 ? 7.477 38.629 11.016 1.00 48.59 135 ASP A CA 1
ATOM 1069 C C . ASP A 1 135 ? 7.383 39.879 11.921 1.00 48.59 135 ASP A C 1
ATOM 1071 O O . ASP A 1 135 ? 8.338 40.194 12.626 1.00 48.59 135 ASP A O 1
ATOM 1075 N N . ASP A 1 136 ? 6.222 40.542 12.002 1.00 51.28 136 ASP A N 1
ATOM 1076 C CA . ASP A 1 136 ? 6.029 41.735 12.851 1.00 51.28 136 ASP A CA 1
ATOM 1077 C C . ASP A 1 136 ? 5.757 41.400 14.338 1.00 51.28 136 ASP A C 1
ATOM 1079 O O . ASP A 1 136 ? 5.652 42.297 15.174 1.00 51.28 136 ASP A O 1
ATOM 1083 N N . ALA A 1 137 ? 5.624 40.118 14.705 1.00 50.22 137 ALA A N 1
ATOM 1084 C CA . ALA A 1 137 ? 5.258 39.707 16.067 1.00 50.22 137 ALA A CA 1
ATOM 1085 C C . ALA A 1 137 ? 6.450 39.565 17.039 1.00 50.22 137 ALA A C 1
ATOM 1087 O O . ALA A 1 137 ? 6.231 39.305 18.224 1.00 50.22 137 ALA A O 1
ATOM 1088 N N . PHE A 1 138 ? 7.694 39.723 16.567 1.00 50.22 138 PHE A N 1
ATOM 1089 C CA . PHE A 1 138 ? 8.909 39.510 17.371 1.00 50.22 138 PHE A CA 1
ATOM 1090 C C . PHE A 1 138 ? 9.783 40.753 17.597 1.00 50.22 138 PHE A C 1
ATOM 1092 O O . PHE A 1 138 ? 10.827 40.634 18.237 1.00 50.22 138 PHE A O 1
ATOM 1099 N N . ASP A 1 139 ? 9.339 41.944 17.188 1.00 54.44 139 ASP A N 1
ATOM 1100 C CA . ASP A 1 139 ? 10.004 43.202 17.539 1.00 54.44 139 ASP A CA 1
ATOM 1101 C C . ASP A 1 139 ? 9.242 43.941 18.651 1.00 54.44 139 ASP A C 1
ATOM 1103 O O . ASP A 1 139 ? 8.291 44.685 18.417 1.00 54.44 139 ASP A O 1
ATOM 1107 N N . GLY A 1 140 ? 9.712 43.759 19.889 1.00 42.50 140 GLY A N 1
ATOM 1108 C CA . GLY A 1 140 ? 9.445 44.680 20.996 1.00 42.50 140 GLY A CA 1
ATOM 1109 C C . GLY A 1 140 ? 8.751 44.063 22.205 1.00 42.50 140 GLY A C 1
ATOM 1110 O O . GLY A 1 140 ? 7.545 44.207 22.384 1.00 42.50 140 GLY A O 1
ATOM 1111 N N . VAL A 1 141 ? 9.532 43.495 23.126 1.00 48.69 141 VAL A N 1
ATOM 1112 C CA . VAL A 1 141 ? 9.182 43.592 24.550 1.00 48.69 141 VAL A CA 1
ATOM 1113 C C . VAL A 1 141 ? 9.768 44.919 25.036 1.00 48.69 141 VAL A C 1
ATOM 1115 O O . VAL A 1 141 ? 10.993 45.049 25.046 1.00 48.69 141 VAL A O 1
ATOM 1118 N N . PRO A 1 142 ? 8.961 45.921 25.424 1.00 46.38 142 PRO A N 1
ATOM 1119 C CA . PRO A 1 142 ? 9.481 47.027 26.207 1.00 46.38 142 PRO A CA 1
ATOM 1120 C C . PRO A 1 142 ? 9.901 46.454 27.563 1.00 46.38 142 PRO A C 1
ATOM 1122 O O . PRO A 1 142 ? 9.059 45.977 28.327 1.00 46.38 142 PRO A O 1
ATOM 1125 N N . GLU A 1 143 ? 11.201 46.463 27.857 1.00 51.47 143 GLU A N 1
ATOM 1126 C CA . GLU A 1 143 ? 11.652 46.407 29.243 1.00 51.47 143 GLU A CA 1
ATOM 1127 C C . GLU A 1 143 ? 11.100 47.647 29.940 1.00 51.47 143 GLU A C 1
ATOM 1129 O O . GLU A 1 143 ? 11.569 48.753 29.699 1.00 51.47 143 GLU A O 1
ATOM 1134 N N . ASP A 1 144 ? 10.094 47.467 30.791 1.00 47.53 144 ASP A N 1
ATOM 1135 C CA . ASP A 1 144 ? 9.975 48.315 31.967 1.00 47.53 144 ASP A CA 1
ATOM 1136 C C . ASP A 1 144 ? 9.116 47.655 33.038 1.00 47.53 144 ASP A C 1
ATOM 1138 O O . ASP A 1 144 ? 7.901 47.505 32.898 1.00 47.53 144 ASP A O 1
ATOM 1142 N N . SER A 1 145 ? 9.770 47.260 34.132 1.00 41.62 145 SER A N 1
ATOM 1143 C CA . SER A 1 145 ? 9.181 47.138 35.469 1.00 41.62 145 SER A CA 1
ATOM 1144 C C . SER A 1 145 ? 10.283 46.938 36.517 1.00 41.62 145 SER A C 1
ATOM 1146 O O . SER A 1 145 ? 10.438 45.831 37.042 1.00 41.62 145 SER A O 1
ATOM 1148 N N . ARG A 1 146 ? 11.027 48.007 36.839 1.00 40.78 146 ARG A N 1
ATOM 1149 C CA . ARG A 1 146 ? 11.228 48.515 38.218 1.00 40.78 146 ARG A CA 1
ATOM 1150 C C . ARG A 1 146 ? 12.171 49.709 38.288 1.00 40.78 146 ARG A C 1
ATOM 1152 O O . ARG A 1 146 ? 13.315 49.585 37.812 1.00 40.78 146 ARG A O 1
#

Sequence (146 aa):
MPPEETLADWFHERIDEATGDVLLKDAQALREGLTHDEDLSHYDFFVKACFVVPENSLFVSVQFNGLPLECRETFFALFIEHRTIAEALAAGLGPEDRLRQNAQRGLDAAAGINPRAPSWREVADDTIGPWWAQDDAFDGVPEDSR

Secondary structure (DSSP, 8-state):
---HHHHHHHHHHHHHHHHHHHHHHHHHHHHTT----S--GGGHHHHHHH---GGGHHHHHHHHHTS-HHHHHHHIIIIIS---HHHHHHTT---HHHHHHHHHHHHHHHTT--TTSPPTTT---TT---GGGSGGGSS-------

pLDDT: mean 76.47, std 17.83, range [40.78, 95.94]

=== Feature glossary ===
A reading guide for the features in this record.

Start from the sequence.

  · Sequence gives the chain of amino acids in standard one-letter code (A=alanine, C=cysteine, …, Y=tyrosine), read N→C. It is the only feature that is directly encoded by the gene; all structural features are derived from the folded form of this sequence.

Fold it, and you get atomic coordinates and the backbone conformation that goes with them.

  · The mmCIF table is the protein's shape written out atom by atom. For each backbone N, Cα, C, and carbonyl O, it records an (x, y, z) coordinate triple in Å plus the residue type, chain letter, and residue number.

  · Backbone dihedral angles. Every residue except chain termini has a φ (preceding-C → N → Cα → C) and a ψ (N → Cα → C → next-N). They are reported in degrees following the IUPAC sign convention. Secondary structure is essentially a statement about which (φ, ψ) basin each residue occupies.

  · DSSP 8-state secondary structure assigns each residue one of H (α-helix), G (3₁₀-helix), I (π-helix), E (extended β-strand), B (isolated β-bridge), T (hydrogen-bonded turn), S (bend), or '-' (coil). The assignment is computed from backbone hydrogen-bond geometry via the Kabsch–Sander algorithm.

  · P-SEA three-state annotation labels each residue as helix, strand, or coil based purely on the geometry of the Cα trace. It serves as a fallback when the full backbone (and thus DSSP) is unavailable.

Summarize the fold with a handful of shape descriptors and a per-residue structural alphabet.

  · Radius of gyration (Rg) is the root-mean-square distance of Cα atoms from their centroid — a single number for overall size and compactness. A globular domain of N residues has Rg ≈ 2.2·N^0.38 Å; an extended or disordered chain has a much larger Rg. The Cα contact count is the number of residue pairs whose Cα atoms are within 8 Å and are more than four positions apart in sequence — a standard proxy for tertiary packing density. The bounding box is the smallest axis-aligned box enclosing all Cα atoms.

  · Foldseek's 3Di representation compresses backbone geometry into a per-residue letter drawn from a learned twenty-state alphabet. It captures the tertiary interaction pattern around each residue — which residues are packed against it in space, regardless of where they are in sequence.

  · Accessible surface area quantifies burial. A residue with SASA near zero is packed into the hydrophobic core; one with SASA >100 Å² sits on the surface. Computed here via the Shrake–Rupley numerical algorithm with a 1.4 Å probe.

Ask how reliable the model is.

  · For AlphaFold models, the B-factor field carries pLDDT — the model's own estimate of local accuracy on a 0–100 scale. Regions with pLDDT<50 should be treated as essentially unmodeled; they often correspond to intrinsically disordered segments.

  · For experimental (PDB) structures, the B-factor (temperature factor) quantifies the positional spread of each atom in the crystal — a combination of thermal vibration and static disorder — in units of Å². High B-factors mark flexible loops or poorly resolved regions; low B-factors mark the rigid, well-ordered core.

  · PAE(i, j) answers: if I align the predicted and true structures on residue i, how far off (in Å) do I expect residue j to be? A block-diagonal PAE matrix with low values on the blocks and high values off-diagonal is the signature of a multi-domain protein with confidently predicted domains but uncertain inter-domain orientation.

Place it in context: what it resembles, what it is annotated as, and how it looks.

  · Structural nearest neighbors (via Foldseek easy-search vs the PDB). Reported per hit: target PDB id, E-value, and alignment TM-score. A TM-score above ~0.5 is the conventional threshold for 'same fold'.

  · Functional annotations link the protein to curated databases. InterPro entries identify conserved domains and families by matching the sequence against member-database signatures (Pfam, PROSITE, CDD, …). Gene Ontology (GO) terms describe molecular function, biological process, and cellular component in a controlled vocabulary. CATH places the structure in a hierarchical fold classification (Class/Architecture/Topology/Homologous-superfamily). The organism is the source species.

  · Plot images: a contact map (which residues are close in 3D, as an N×N binary image), a Ramachandran scatter (backbone torsion angles, 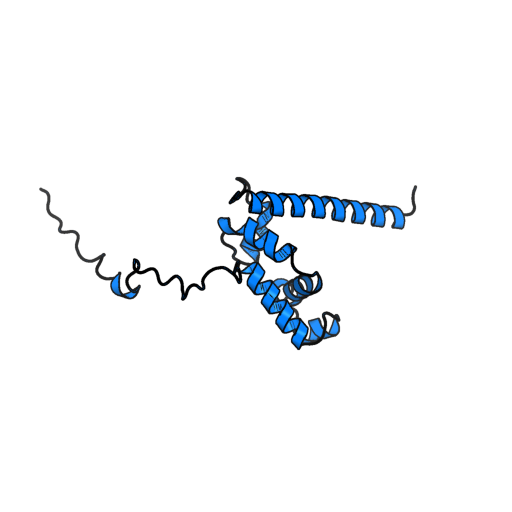revealing secondary-structure composition at a glance), and — f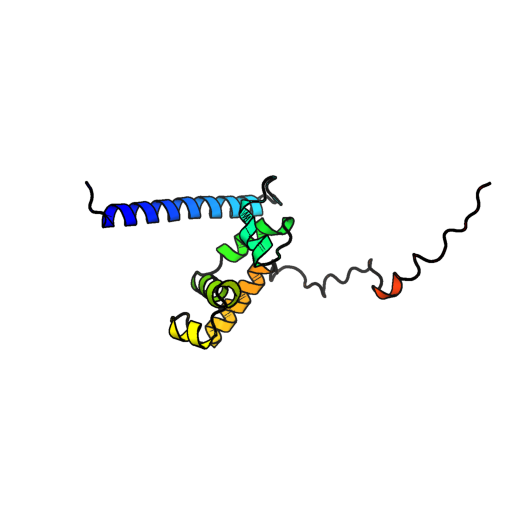or AlphaFold structures — a PAE heatmap (pairwise prediction confidence).

  · Structure images are PyMOL renders from six orthogonal camera directions. Cartoon representation draws helices as coils and strands as arrows; sticks shows the backbone as bonds; surface shows the solvent-excluded envelope. Rainbow coloring maps sequence position to hue (blue→red, N→C); chain coloring assigns a distinct color per polypeptide.